Protein AF-A0A0D0CY26-F1 (afdb_monomer)

pLDDT: mean 85.97, s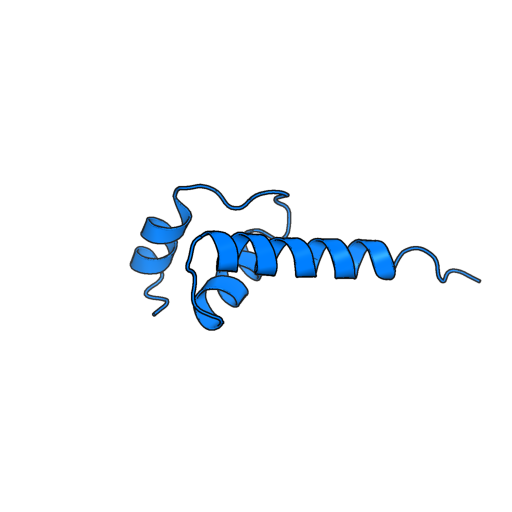td 11.61, range [43.22, 95.19]

Radius of gyration: 12.76 Å; Cα contacts (8 Å, |Δi|>4): 34; chains: 1; bounding box: 36×18×33 Å

Mean predicted aligned error: 5.44 Å

Foldseek 3Di:
DPPPPPPVLVVQLVQQLVLCVVVVHDPQLSVVQSVVCVVPSHGDPCSVVVCVVVVRD

Sequence (57 aa):
ASTHITCARYARRARRFMDAYCMGLTGRQAAWASKKYRGHRVLPNSILDELEKANIS

Solvent-accessible surface area (backbone atoms only — not comparable to full-atom values): 3537 Å² total; per-residue (Å²): 138,89,82,87,65,56,66,66,56,52,52,56,53,50,49,42,43,51,52,27,47,76,72,68,43,50,74,64,41,21,52,51,50,44,61,76,44,67,88,54,94,68,83,62,91,62,50,63,66,52,31,60,76,66,68,55,118

Organism: NCBI:txid930991

Nearest PDB structures (foldseek):
  6gyk-assembly1_M  TM=5.607E-01  e=4.366E+00  Saccharomyces cerevisiae S288C
  4bbr-assembly1_M  TM=5.714E-01  e=6.497E+00  Saccharomyces cerevisiae
  7ml4-assembly1_M  TM=5.422E-01  e=7.417E+00  Saccharomyces cerevisiae

Secondary structure (DSSP, 8-state):
---SSHHHHHHHHHHHHHHHHHTT--HHHHHHHHHHTTT-SS--TTHHHHHHHTT--

Structure (mmCIF, N/CA/C/O backbone):
data_AF-A0A0D0CY26-F1
#
_entry.id   AF-A0A0D0CY26-F1
#
loop_
_atom_site.group_PDB
_atom_site.id
_atom_site.type_symbol
_atom_site.label_atom_id
_atom_site.label_alt_id
_atom_site.label_comp_id
_atom_site.label_asym_id
_atom_site.label_entity_id
_atom_site.label_seq_id
_atom_site.pdbx_PDB_ins_code
_atom_site.Cartn_x
_atom_site.Cartn_y
_atom_site.Cartn_z
_atom_site.occupancy
_atom_site.B_iso_or_equiv
_atom_site.auth_seq_id
_atom_site.auth_comp_id
_atom_site.auth_asym_id
_atom_site.auth_atom_id
_atom_site.pdbx_PDB_model_num
ATOM 1 N N . ALA A 1 1 ? 28.270 7.395 -19.039 1.00 43.22 1 ALA A N 1
ATOM 2 C CA . ALA A 1 1 ? 26.933 7.996 -18.860 1.00 43.22 1 ALA A CA 1
ATOM 3 C C . ALA A 1 1 ? 25.987 6.933 -18.303 1.00 43.22 1 ALA A C 1
ATOM 5 O O . ALA A 1 1 ? 25.593 6.041 -19.039 1.00 43.22 1 ALA A O 1
ATOM 6 N N . SER A 1 2 ? 25.687 6.960 -17.002 1.00 50.19 2 SER A N 1
ATOM 7 C CA . SER A 1 2 ? 24.891 5.912 -16.338 1.00 50.19 2 SER A CA 1
ATOM 8 C C . SER A 1 2 ? 23.488 6.427 -16.012 1.00 50.19 2 SER A C 1
ATOM 10 O O . SER A 1 2 ? 23.167 6.702 -14.862 1.00 50.19 2 SER A O 1
ATOM 12 N N . THR A 1 3 ? 22.647 6.585 -17.033 1.00 54.62 3 THR A N 1
ATOM 13 C CA . THR A 1 3 ? 21.249 7.053 -16.913 1.00 54.62 3 THR A CA 1
ATOM 14 C C . THR A 1 3 ? 20.217 5.916 -16.918 1.00 54.62 3 THR A C 1
ATOM 16 O O . THR A 1 3 ? 19.022 6.169 -17.014 1.00 54.62 3 THR A O 1
ATOM 19 N N . HIS A 1 4 ? 20.633 4.653 -16.767 1.00 60.41 4 HIS A N 1
ATOM 20 C CA . HIS A 1 4 ? 19.794 3.497 -17.119 1.00 60.41 4 HIS A CA 1
ATOM 21 C C . HIS A 1 4 ? 19.271 2.642 -15.943 1.00 60.41 4 HIS A C 1
ATOM 23 O O . HIS A 1 4 ? 19.019 1.452 -16.108 1.00 60.41 4 HIS A O 1
ATOM 29 N N . ILE A 1 5 ? 19.100 3.209 -14.739 1.00 59.50 5 ILE A N 1
ATOM 30 C CA . ILE A 1 5 ? 18.511 2.483 -13.577 1.00 59.50 5 ILE A CA 1
ATOM 31 C C . ILE A 1 5 ? 17.339 3.250 -12.923 1.00 59.50 5 ILE A C 1
ATOM 33 O O . ILE A 1 5 ? 16.651 2.748 -12.030 1.00 59.50 5 ILE A O 1
ATOM 37 N N . THR A 1 6 ? 17.027 4.458 -13.386 1.00 62.75 6 THR A N 1
ATOM 38 C CA . THR A 1 6 ? 16.012 5.321 -12.763 1.00 62.75 6 THR A CA 1
ATOM 39 C C . THR A 1 6 ? 14.589 4.831 -13.049 1.00 62.75 6 THR A C 1
ATOM 41 O O . THR A 1 6 ? 13.860 4.508 -12.108 1.00 62.75 6 THR A O 1
ATOM 44 N N . CYS A 1 7 ? 14.199 4.683 -14.320 1.00 79.00 7 CYS A N 1
ATOM 45 C CA . CYS A 1 7 ? 12.816 4.386 -14.727 1.00 79.00 7 CYS A CA 1
ATOM 46 C C . CYS A 1 7 ? 12.243 3.118 -14.075 1.00 79.00 7 CYS A C 1
ATOM 48 O O . CYS A 1 7 ? 11.136 3.140 -13.538 1.00 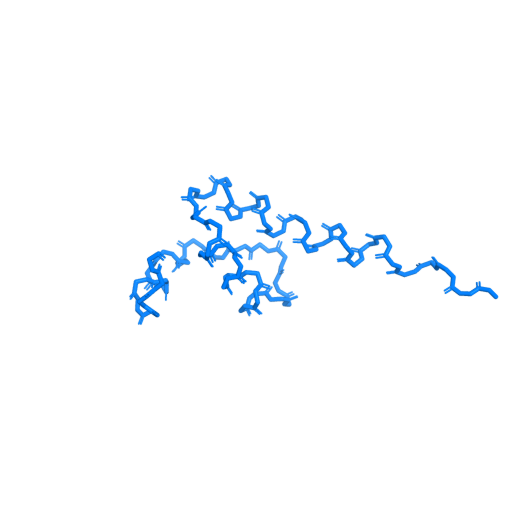79.00 7 CYS A O 1
ATOM 50 N N . ALA A 1 8 ? 13.017 2.029 -14.024 1.00 80.69 8 ALA A N 1
ATOM 51 C CA . ALA A 1 8 ? 12.568 0.764 -13.440 1.00 80.69 8 ALA A CA 1
ATOM 52 C C . ALA A 1 8 ? 12.333 0.852 -11.919 1.00 80.69 8 ALA A C 1
ATOM 54 O O . ALA A 1 8 ? 11.412 0.224 -11.388 1.00 80.69 8 ALA A O 1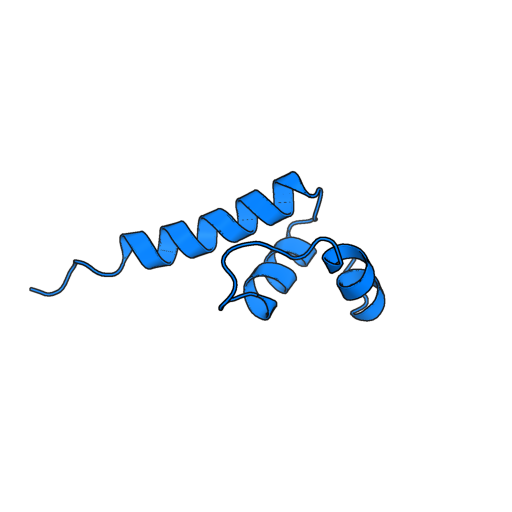
ATOM 55 N N . ARG A 1 9 ? 13.138 1.651 -11.201 1.00 80.56 9 ARG A N 1
ATOM 56 C CA . ARG A 1 9 ? 12.939 1.907 -9.765 1.00 80.56 9 ARG A CA 1
ATOM 57 C C . ARG A 1 9 ? 11.660 2.699 -9.511 1.00 80.56 9 ARG A C 1
ATOM 59 O O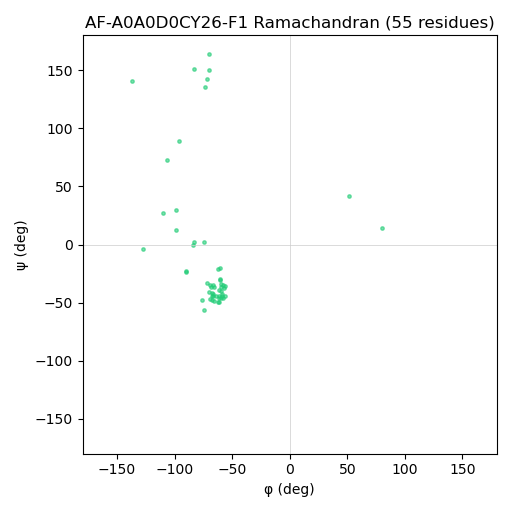 . ARG A 1 9 ? 10.910 2.336 -8.603 1.00 80.56 9 ARG A O 1
ATOM 66 N N . TYR A 1 10 ? 11.405 3.744 -10.298 1.00 83.31 10 TYR A N 1
ATOM 67 C CA . TYR A 1 10 ? 10.188 4.552 -10.172 1.00 83.31 10 TYR A CA 1
ATOM 68 C C . TYR A 1 10 ? 8.940 3.755 -10.558 1.00 83.31 10 TYR A C 1
ATOM 70 O O . TYR A 1 10 ? 7.982 3.731 -9.787 1.00 83.31 10 TYR A O 1
ATOM 78 N N . ALA A 1 11 ? 8.984 3.002 -11.660 1.00 86.62 11 ALA A N 1
ATOM 79 C CA . ALA A 1 11 ? 7.884 2.144 -12.095 1.00 86.62 11 ALA A CA 1
ATOM 80 C C . ALA A 1 11 ? 7.525 1.080 -11.045 1.00 86.62 11 ALA A C 1
ATOM 82 O O . ALA A 1 11 ? 6.350 0.839 -10.774 1.00 86.62 11 ALA A O 1
ATOM 83 N N . ARG A 1 12 ? 8.524 0.476 -10.384 1.00 85.56 12 ARG A N 1
ATOM 84 C CA . ARG A 1 12 ? 8.278 -0.495 -9.305 1.00 85.56 12 ARG A CA 1
ATOM 85 C C . ARG A 1 12 ? 7.613 0.146 -8.088 1.00 85.56 12 ARG A C 1
ATOM 87 O O . ARG A 1 12 ? 6.775 -0.487 -7.455 1.00 85.56 12 ARG A O 1
ATOM 94 N N . ARG A 1 13 ? 7.973 1.391 -7.757 1.00 86.31 13 ARG A N 1
ATOM 95 C CA . ARG A 1 13 ? 7.310 2.142 -6.683 1.00 86.31 13 ARG A CA 1
ATOM 96 C C . ARG A 1 13 ? 5.868 2.472 -7.065 1.00 86.31 13 ARG A C 1
ATOM 98 O O . ARG A 1 13 ? 4.984 2.203 -6.265 1.00 86.31 13 ARG A O 1
ATOM 105 N N . ALA A 1 14 ? 5.639 2.980 -8.275 1.00 89.75 14 ALA A N 1
ATOM 106 C CA . ALA A 1 14 ? 4.302 3.292 -8.776 1.00 89.75 14 ALA A CA 1
ATOM 107 C C . ALA A 1 14 ? 3.393 2.054 -8.782 1.00 89.75 14 ALA A C 1
ATOM 109 O O . ALA A 1 14 ? 2.266 2.125 -8.307 1.00 89.75 14 ALA A O 1
ATOM 110 N N . ARG A 1 15 ? 3.911 0.893 -9.207 1.00 90.44 15 ARG A N 1
ATOM 111 C CA . ARG A 1 15 ? 3.157 -0.369 -9.207 1.00 90.44 15 ARG A CA 1
ATOM 112 C C . ARG A 1 15 ? 2.621 -0.747 -7.823 1.00 90.44 15 ARG A C 1
ATOM 114 O O . ARG A 1 15 ? 1.499 -1.217 -7.747 1.00 90.44 15 ARG A O 1
ATOM 121 N N . ARG A 1 16 ? 3.369 -0.506 -6.741 1.00 89.50 16 ARG A N 1
ATOM 122 C CA . ARG A 1 16 ? 2.897 -0.794 -5.369 1.00 89.50 16 ARG A CA 1
ATOM 123 C C . ARG A 1 16 ? 1.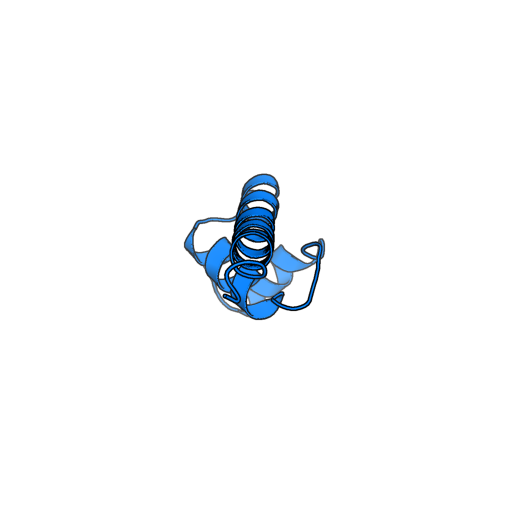778 0.133 -4.916 1.00 89.50 16 ARG A C 1
ATOM 125 O O . ARG A 1 16 ? 0.890 -0.307 -4.204 1.00 89.50 16 ARG A O 1
ATOM 132 N N . PHE A 1 17 ? 1.820 1.396 -5.333 1.00 92.00 17 PHE A N 1
ATOM 133 C CA . PHE A 1 17 ? 0.713 2.315 -5.085 1.00 92.00 17 PHE A CA 1
ATOM 134 C C . PHE A 1 17 ? -0.525 1.910 -5.884 1.00 92.00 17 PHE A C 1
ATOM 136 O O . PHE A 1 17 ? -1.613 1.920 -5.330 1.00 92.00 17 PHE A O 1
ATOM 143 N N . MET A 1 18 ? -0.365 1.500 -7.146 1.00 93.19 18 MET A N 1
ATOM 144 C CA . MET A 1 18 ? -1.489 0.982 -7.934 1.00 93.19 18 MET A CA 1
ATOM 145 C C . MET A 1 18 ? -2.095 -0.274 -7.303 1.00 93.19 18 MET A C 1
ATOM 147 O O . MET A 1 18 ? -3.304 -0.328 -7.146 1.00 93.19 18 MET A O 1
ATOM 151 N N . ASP A 1 19 ? -1.264 -1.230 -6.881 1.00 91.19 19 ASP A N 1
ATOM 152 C CA . ASP A 1 19 ? -1.702 -2.451 -6.188 1.00 91.19 19 ASP A CA 1
ATOM 153 C C . ASP A 1 19 ? -2.483 -2.115 -4.903 1.00 91.19 19 ASP A C 1
ATOM 155 O O . ASP A 1 19 ? -3.594 -2.592 -4.698 1.00 91.19 19 ASP A O 1
ATOM 159 N N . ALA A 1 20 ? -1.963 -1.185 -4.093 1.00 92.88 20 ALA A N 1
ATOM 160 C CA . ALA A 1 20 ? -2.645 -0.684 -2.901 1.00 92.88 20 ALA A CA 1
ATOM 161 C C . ALA A 1 20 ? -4.015 -0.060 -3.218 1.00 92.88 20 ALA A C 1
ATOM 163 O O . ALA A 1 20 ? -4.990 -0.332 -2.521 1.00 92.88 20 ALA A O 1
ATOM 164 N N . TYR A 1 21 ? -4.111 0.752 -4.273 1.00 93.31 21 TYR A N 1
ATOM 165 C CA . TYR A 1 21 ? -5.383 1.348 -4.681 1.00 93.31 21 TYR A CA 1
ATOM 166 C C . TYR A 1 21 ? -6.367 0.314 -5.232 1.00 93.31 21 TYR A C 1
ATOM 168 O O . TYR A 1 21 ? -7.555 0.403 -4.936 1.00 93.31 21 TYR A O 1
ATOM 176 N N . CYS A 1 22 ? -5.898 -0.698 -5.966 1.00 91.12 22 CYS A N 1
ATOM 177 C CA . CYS A 1 22 ? -6.734 -1.821 -6.394 1.00 91.12 22 CYS A CA 1
ATOM 178 C C . CYS A 1 22 ? -7.312 -2.604 -5.203 1.00 91.12 22 CYS A C 1
ATOM 180 O O . CYS A 1 22 ? -8.411 -3.138 -5.309 1.00 91.12 22 CYS A O 1
ATOM 182 N N . MET A 1 23 ? -6.608 -2.630 -4.068 1.00 88.38 23 MET A N 1
ATOM 183 C CA . MET A 1 23 ? -7.078 -3.216 -2.806 1.00 88.38 23 MET A CA 1
ATOM 184 C C . MET A 1 23 ? -7.964 -2.269 -1.972 1.00 88.38 23 MET A C 1
ATOM 186 O O . MET A 1 23 ? -8.368 -2.631 -0.870 1.00 88.38 23 MET A O 1
ATOM 190 N N . GLY A 1 24 ? -8.264 -1.059 -2.461 1.00 91.69 24 GLY A N 1
ATOM 191 C CA . GLY A 1 24 ? -9.110 -0.082 -1.765 1.00 91.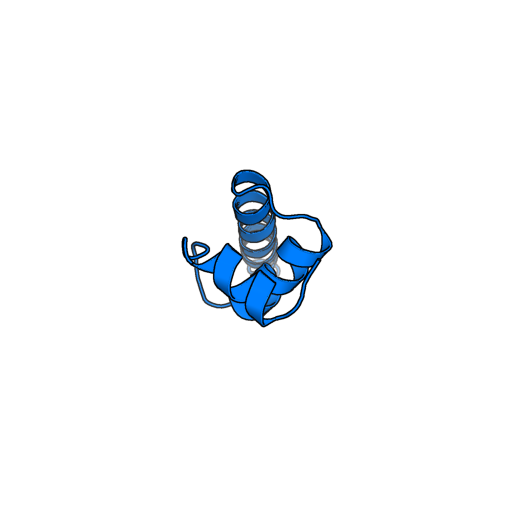69 24 GLY A CA 1
ATOM 192 C C . GLY A 1 24 ? -8.401 0.723 -0.670 1.00 91.69 24 GLY A C 1
ATOM 193 O O . GLY A 1 24 ? -9.067 1.374 0.132 1.00 91.69 24 GLY A O 1
ATOM 194 N N . LEU A 1 25 ? -7.064 0.702 -0.620 1.00 93.81 25 LEU A N 1
ATOM 195 C CA . LEU A 1 25 ? -6.305 1.424 0.403 1.00 93.81 25 LEU A CA 1
ATOM 196 C C . LEU A 1 25 ? -6.329 2.941 0.178 1.00 93.81 25 LEU A C 1
ATOM 198 O O . LEU A 1 25 ? -6.201 3.427 -0.948 1.00 93.81 25 LEU A O 1
ATOM 202 N N . THR A 1 26 ? -6.396 3.706 1.269 1.00 95.12 26 THR A N 1
ATOM 203 C CA . THR A 1 26 ? -6.267 5.171 1.228 1.00 95.12 26 THR A CA 1
ATOM 204 C C . THR A 1 26 ? -4.837 5.595 0.885 1.00 95.12 26 THR A C 1
ATOM 206 O O . THR A 1 26 ? -3.885 4.824 1.013 1.00 95.12 26 THR A O 1
ATOM 209 N N . GLY A 1 27 ? -4.629 6.859 0.499 1.00 93.75 27 GLY A N 1
ATOM 210 C CA . GLY A 1 27 ? -3.285 7.366 0.183 1.00 93.75 27 GLY A CA 1
ATOM 211 C C . GLY A 1 27 ? -2.278 7.198 1.334 1.00 93.75 27 GLY A C 1
ATOM 212 O O . GLY A 1 27 ? -1.108 6.884 1.097 1.00 93.75 27 GLY A O 1
ATOM 213 N N . ARG A 1 28 ? -2.731 7.336 2.590 1.00 95.12 28 ARG A N 1
ATOM 214 C CA . ARG A 1 28 ? -1.886 7.120 3.775 1.00 95.12 28 ARG A CA 1
ATOM 215 C C . ARG A 1 28 ? -1.533 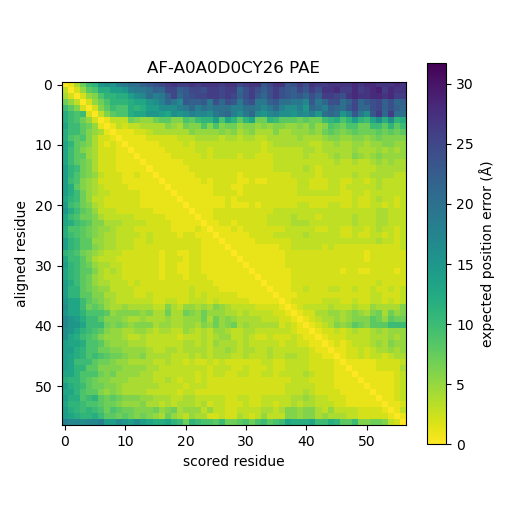5.641 3.945 1.00 95.12 28 ARG A C 1
ATOM 217 O O . ARG A 1 28 ? -0.357 5.315 4.120 1.00 95.12 28 ARG A O 1
ATOM 224 N N . GLN A 1 29 ? -2.521 4.757 3.835 1.00 95.06 29 GLN A N 1
ATOM 225 C CA . GLN A 1 29 ? -2.330 3.308 3.907 1.00 95.06 29 GLN A CA 1
ATOM 226 C C . GLN A 1 29 ? -1.412 2.805 2.784 1.00 95.06 29 GLN A C 1
ATOM 228 O O . GLN A 1 29 ? -0.457 2.073 3.042 1.00 95.06 29 GLN A O 1
ATOM 233 N N . ALA A 1 30 ? -1.612 3.279 1.554 1.00 94.56 30 ALA A N 1
ATOM 234 C CA . ALA A 1 30 ? -0.785 2.948 0.397 1.00 94.56 30 ALA A CA 1
ATOM 235 C C . ALA A 1 30 ? 0.676 3.397 0.571 1.00 94.56 30 ALA A C 1
ATOM 237 O O . ALA A 1 30 ? 1.607 2.670 0.202 1.00 94.56 30 ALA A O 1
ATOM 238 N N . ALA A 1 31 ? 0.904 4.573 1.168 1.00 94.56 31 ALA A N 1
ATOM 239 C CA . ALA A 1 31 ? 2.247 5.058 1.475 1.00 94.56 31 ALA A CA 1
ATOM 240 C C . ALA A 1 31 ? 2.939 4.197 2.540 1.00 94.56 31 ALA A C 1
ATOM 242 O O . ALA A 1 31 ? 4.116 3.847 2.383 1.00 94.56 31 ALA A O 1
ATOM 243 N N . TRP A 1 32 ? 2.209 3.818 3.591 1.00 95.19 32 TRP A N 1
ATOM 244 C CA . TRP A 1 32 ? 2.704 2.915 4.626 1.00 95.19 32 TRP A CA 1
ATOM 245 C C . TRP A 1 32 ? 3.039 1.532 4.052 1.00 95.19 32 TRP A C 1
ATOM 247 O O . TRP A 1 32 ? 4.168 1.057 4.207 1.00 95.19 32 TRP A O 1
ATOM 257 N N . ALA A 1 33 ? 2.118 0.940 3.288 1.00 93.69 33 ALA A N 1
ATOM 258 C CA . ALA A 1 33 ? 2.289 -0.360 2.648 1.00 93.69 33 ALA A CA 1
ATOM 259 C C . ALA A 1 33 ? 3.487 -0.351 1.684 1.00 93.69 33 ALA A C 1
ATOM 261 O O . ALA A 1 33 ? 4.374 -1.203 1.754 1.00 93.69 33 ALA A O 1
ATOM 262 N N . SER A 1 34 ? 3.610 0.686 0.850 1.00 91.62 34 SER A N 1
ATOM 263 C CA . SER A 1 34 ? 4.742 0.848 -0.072 1.00 91.62 34 SER A CA 1
ATOM 264 C C . SER A 1 34 ? 6.097 0.950 0.637 1.00 91.62 34 SER A C 1
ATOM 266 O O . SER A 1 34 ? 7.119 0.539 0.073 1.00 91.62 34 SER A O 1
ATOM 268 N N . LYS A 1 35 ? 6.128 1.502 1.858 1.00 91.38 35 LYS A N 1
ATOM 269 C CA . LYS A 1 35 ? 7.335 1.594 2.690 1.00 91.38 35 LYS A CA 1
ATOM 270 C C . LYS A 1 35 ? 7.671 0.246 3.327 1.00 91.38 35 LYS A C 1
ATOM 272 O O . LYS A 1 35 ? 8.821 -0.179 3.226 1.00 91.38 35 LYS A O 1
ATOM 277 N N . LYS A 1 36 ? 6.685 -0.430 3.924 1.00 92.00 36 LYS A N 1
ATOM 278 C CA . LYS A 1 36 ? 6.852 -1.734 4.583 1.00 92.00 36 LYS A CA 1
ATOM 279 C C . LYS A 1 36 ? 7.263 -2.828 3.594 1.00 92.00 36 LYS A C 1
ATOM 281 O O . LYS A 1 36 ? 8.232 -3.547 3.819 1.00 92.00 36 LYS A O 1
ATOM 286 N N . TYR A 1 37 ? 6.619 -2.873 2.431 1.00 90.88 37 TYR A N 1
ATOM 287 C CA . TYR A 1 37 ? 6.811 -3.909 1.412 1.00 90.88 37 TYR A CA 1
ATOM 288 C C . TYR A 1 37 ? 7.756 -3.484 0.283 1.00 90.88 37 TYR A C 1
ATOM 290 O O 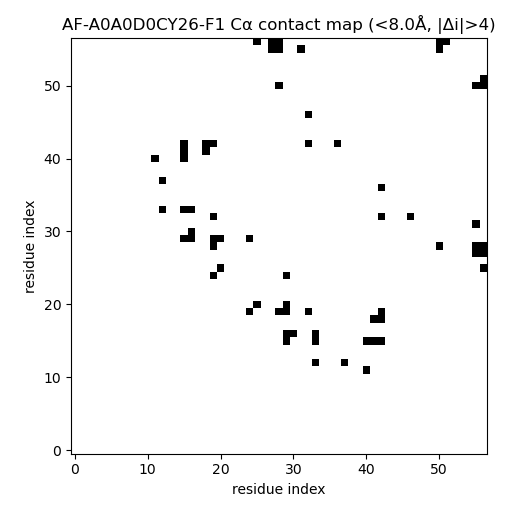. TYR A 1 37 ? 7.666 -3.962 -0.849 1.00 90.88 37 TYR A O 1
ATOM 298 N N . ARG A 1 38 ? 8.733 -2.610 0.566 1.00 85.44 38 ARG A N 1
ATOM 299 C CA . ARG A 1 38 ? 9.656 -2.078 -0.454 1.00 85.44 38 ARG A CA 1
ATOM 300 C C . ARG A 1 38 ? 10.506 -3.151 -1.160 1.00 85.44 38 ARG A C 1
ATOM 302 O O . ARG A 1 38 ? 11.003 -2.892 -2.261 1.00 85.44 38 ARG A O 1
ATOM 309 N N . GLY A 1 39 ? 10.661 -4.337 -0.574 1.00 84.44 39 GLY A N 1
ATOM 310 C CA . GLY A 1 39 ? 11.299 -5.506 -1.199 1.00 84.44 39 GLY A CA 1
ATOM 311 C C . GLY A 1 39 ? 10.335 -6.426 -1.957 1.00 84.44 39 GLY A C 1
ATOM 312 O O . GLY A 1 39 ? 10.744 -7.095 -2.902 1.00 84.44 39 GLY A O 1
ATOM 313 N N . HIS A 1 40 ? 9.050 -6.406 -1.610 1.00 83.88 40 HIS A N 1
ATOM 314 C CA . HIS A 1 40 ? 8.055 -7.307 -2.179 1.00 83.88 40 HIS A CA 1
ATOM 315 C C . HIS A 1 40 ? 7.542 -6.783 -3.522 1.00 83.88 40 HIS A C 1
ATOM 317 O O . HIS A 1 40 ? 7.553 -5.575 -3.802 1.00 83.88 40 HIS A O 1
ATOM 323 N N . ARG A 1 41 ? 7.141 -7.710 -4.393 1.00 79.19 41 ARG A N 1
ATOM 324 C CA . ARG A 1 41 ? 6.577 -7.387 -5.712 1.00 79.19 41 ARG A CA 1
ATOM 325 C C . ARG A 1 41 ? 5.057 -7.229 -5.684 1.00 79.19 41 ARG A C 1
ATOM 327 O O . ARG A 1 41 ? 4.543 -6.556 -6.567 1.00 79.19 41 ARG A O 1
ATOM 334 N N . VAL A 1 42 ? 4.403 -7.818 -4.688 1.00 84.62 42 VAL A N 1
ATOM 335 C CA . VAL A 1 42 ? 2.948 -7.871 -4.508 1.00 84.62 42 VAL A CA 1
ATOM 336 C C . VAL A 1 42 ? 2.656 -7.603 -3.035 1.00 84.62 42 VAL A C 1
ATOM 338 O O . VAL A 1 42 ? 3.434 -8.045 -2.179 1.00 84.62 42 VAL A O 1
ATOM 341 N N . LEU A 1 43 ? 1.601 -6.847 -2.744 1.00 87.62 43 LEU A N 1
ATOM 342 C CA . LEU A 1 43 ? 1.118 -6.678 -1.377 1.00 87.62 43 LEU A CA 1
ATOM 343 C C . LEU A 1 43 ? 0.418 -7.963 -0.909 1.00 87.62 43 LEU A C 1
ATOM 345 O O . LEU A 1 43 ? -0.341 -8.559 -1.669 1.00 87.62 43 LEU A O 1
ATOM 349 N N . PRO A 1 44 ? 0.678 -8.440 0.316 1.00 89.56 44 PRO A N 1
ATOM 350 C CA . PRO A 1 44 ? -0.014 -9.615 0.824 1.00 89.56 44 PRO A CA 1
ATOM 351 C C . PRO A 1 44 ? -1.487 -9.297 1.104 1.00 89.56 44 PRO A C 1
ATOM 353 O O . PRO A 1 44 ? -1.823 -8.189 1.515 1.00 89.56 44 PRO A O 1
ATOM 356 N N . ASN A 1 45 ? -2.357 -10.300 0.977 1.00 87.31 45 ASN A N 1
ATOM 357 C CA . ASN A 1 45 ? -3.786 -10.152 1.287 1.00 87.31 45 ASN A CA 1
ATOM 358 C C . ASN A 1 45 ? -4.046 -9.809 2.769 1.00 87.31 45 ASN A C 1
ATOM 360 O O . ASN A 1 45 ? -5.083 -9.242 3.087 1.00 87.31 45 ASN A O 1
ATOM 364 N N . SER A 1 46 ? -3.092 -10.092 3.666 1.00 89.81 46 SER A N 1
ATOM 365 C CA . SER A 1 46 ? -3.143 -9.733 5.093 1.00 89.81 46 SER A CA 1
ATOM 366 C C . SER A 1 46 ? -2.894 -8.246 5.377 1.00 89.81 46 SER A C 1
ATOM 368 O O . SER A 1 46 ? -2.830 -7.846 6.537 1.00 89.81 46 SER A O 1
ATOM 370 N N . ILE A 1 47 ? -2.704 -7.413 4.346 1.00 91.38 47 ILE A N 1
ATOM 371 C CA . ILE A 1 47 ? -2.338 -6.002 4.512 1.00 91.38 47 ILE A CA 1
ATOM 372 C C . ILE A 1 47 ? -3.359 -5.218 5.345 1.00 91.38 47 ILE A C 1
ATOM 374 O O . ILE A 1 47 ? -2.957 -4.344 6.106 1.00 91.38 47 ILE A O 1
ATOM 378 N N . LEU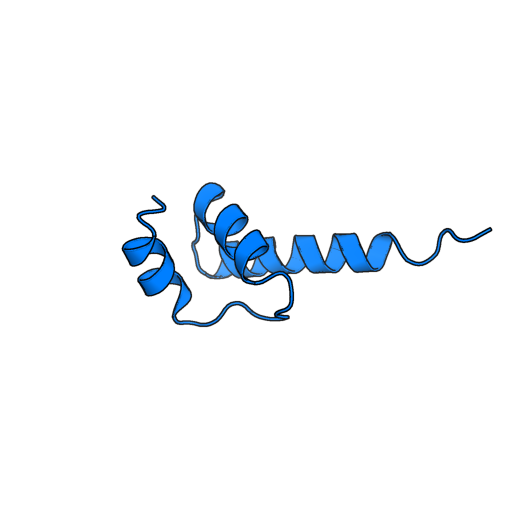 A 1 48 ? -4.651 -5.541 5.240 1.00 89.19 48 LEU A N 1
ATOM 379 C CA . LEU A 1 48 ? -5.717 -4.858 5.977 1.00 89.19 48 LEU A CA 1
ATOM 380 C C . LEU A 1 48 ? -5.594 -5.089 7.488 1.00 89.19 48 LEU A C 1
ATOM 382 O O . LEU A 1 48 ? -5.538 -4.118 8.241 1.00 89.19 48 LEU A O 1
ATOM 386 N N . ASP A 1 49 ? -5.413 -6.341 7.915 1.00 91.12 49 ASP A N 1
ATOM 387 C CA . ASP A 1 49 ? -5.179 -6.688 9.324 1.00 91.12 49 ASP A CA 1
ATOM 388 C C . ASP A 1 49 ? -3.922 -6.000 9.869 1.00 91.12 49 ASP A C 1
ATOM 390 O O . ASP A 1 49 ? -3.841 -5.597 11.030 1.00 91.12 49 ASP A O 1
ATOM 394 N N . GLU A 1 50 ? -2.888 -5.881 9.034 1.00 93.12 50 GLU A N 1
ATOM 395 C CA . GLU A 1 50 ? -1.647 -5.221 9.420 1.00 93.12 50 GLU A CA 1
ATOM 396 C C . GLU A 1 50 ? -1.791 -3.700 9.533 1.00 93.12 50 GLU A C 1
ATOM 398 O O . GLU A 1 50 ? -1.122 -3.096 10.373 1.00 93.12 50 GLU A O 1
ATOM 403 N N . LEU A 1 51 ? -2.645 -3.084 8.714 1.00 93.19 51 LEU A N 1
ATOM 404 C CA . LEU A 1 51 ? -2.966 -1.660 8.793 1.00 93.19 51 LEU A CA 1
ATOM 405 C C . LEU A 1 51 ? -3.787 -1.345 10.041 1.00 93.19 51 LEU A C 1
ATOM 407 O O . LEU A 1 51 ? -3.494 -0.355 10.710 1.00 93.19 51 LEU A O 1
ATOM 411 N N . GLU A 1 52 ? -4.748 -2.204 10.381 1.00 91.50 52 GLU A N 1
ATOM 412 C CA . GLU A 1 52 ? -5.534 -2.098 11.612 1.00 91.50 52 GLU A CA 1
ATOM 413 C C . GLU A 1 52 ? -4.627 -2.198 12.845 1.00 91.50 52 GLU A C 1
ATOM 415 O O . GLU A 1 52 ? -4.617 -1.300 13.686 1.00 91.50 52 GLU A O 1
ATOM 420 N N . LYS A 1 53 ? -3.756 -3.215 12.900 1.00 92.75 53 LYS A N 1
ATOM 421 C CA . LYS A 1 53 ? -2.755 -3.365 13.975 1.00 92.75 53 LYS A CA 1
ATOM 422 C C . LYS A 1 53 ? -1.796 -2.179 14.067 1.00 92.75 53 LYS A C 1
ATOM 424 O O . LYS A 1 53 ? -1.331 -1.845 15.153 1.00 92.75 53 LYS A O 1
ATOM 429 N N . ALA A 1 54 ? -1.466 -1.564 12.934 1.00 92.12 54 ALA A N 1
ATOM 430 C CA . ALA A 1 54 ? -0.608 -0.386 12.876 1.00 92.12 54 ALA A CA 1
ATOM 431 C C . ALA A 1 54 ? -1.365 0.934 13.121 1.00 92.12 54 ALA A C 1
ATOM 433 O O . ALA A 1 54 ? -0.731 1.991 13.107 1.00 92.12 54 ALA A O 1
ATOM 434 N N . ASN A 1 55 ? -2.684 0.881 13.340 1.00 91.31 55 ASN A N 1
ATOM 435 C CA . ASN A 1 55 ? -3.573 2.029 13.504 1.00 91.31 55 ASN A CA 1
ATOM 436 C C . ASN A 1 55 ? -3.431 3.065 12.369 1.00 91.31 55 ASN A C 1
ATOM 438 O O . ASN A 1 55 ? -3.374 4.277 12.595 1.00 91.31 55 ASN A O 1
ATOM 442 N N . ILE A 1 56 ? -3.315 2.580 11.128 1.00 91.06 56 ILE A N 1
ATOM 443 C CA . ILE A 1 56 ? -3.196 3.421 9.933 1.00 91.06 56 ILE A CA 1
ATOM 444 C C . ILE A 1 56 ? -4.584 3.585 9.304 1.00 91.06 56 ILE A C 1
ATOM 446 O O . ILE A 1 56 ? -4.982 2.815 8.426 1.00 91.06 56 ILE A O 1
ATOM 450 N N . SER A 1 57 ? -5.301 4.615 9.759 1.00 78.94 57 SER A N 1
ATOM 451 C CA . SER A 1 57 ? -6.544 5.106 9.141 1.00 78.94 57 SER A CA 1
ATOM 452 C C . SER A 1 57 ? -6.270 5.956 7.905 1.00 78.94 57 SER A C 1
ATOM 454 O O . SER A 1 57 ? -5.372 6.835 7.968 1.00 78.94 57 SER A O 1
#